Protein AF-D7MXE3-F1 (afdb_monomer_lite)

Organism: Arabidopsis lyrata subsp. lyrata (NCBI:txid81972)

Sequence (116 aa):
MSHFGRSGPPDISDTYSLLVLNITFRTTADDLYPLFAKYGKVVDVFIPRDRRTGDSRGFAFVRYKYKDEAHKAVERLDGKIHPLLLVLLYVFMLLVLGFDMKFLSLFQEELSMAEK

Structure (mmCIF, N/CA/C/O backbone):
data_AF-D7MXE3-F1
#
_entry.id   AF-D7MXE3-F1
#
loop_
_atom_site.group_PDB
_atom_site.id
_atom_site.type_symbol
_atom_site.label_atom_id
_atom_site.label_alt_id
_atom_site.label_comp_id
_atom_site.label_asym_id
_atom_site.label_entity_id
_atom_site.label_seq_id
_atom_site.pdbx_PDB_ins_code
_atom_site.Cartn_x
_atom_site.Cartn_y
_atom_site.Cartn_z
_atom_site.occupancy
_atom_site.B_iso_or_equiv
_atom_site.auth_seq_id
_atom_site.auth_comp_id
_atom_site.auth_asym_id
_atom_site.auth_atom_id
_atom_site.pdbx_PDB_model_num
ATOM 1 N N . MET A 1 1 ? -17.971 -12.162 -28.160 1.00 46.28 1 MET A N 1
ATOM 2 C CA . MET A 1 1 ? -16.652 -11.486 -28.123 1.00 46.28 1 MET A CA 1
ATOM 3 C C . MET A 1 1 ? -16.926 -10.041 -28.531 1.00 46.28 1 MET A C 1
ATOM 5 O O . MET A 1 1 ? -17.418 -9.873 -29.629 1.00 46.28 1 MET A O 1
ATOM 9 N N . SER A 1 2 ? -16.846 -8.977 -27.739 1.00 40.12 2 SER A N 1
ATOM 10 C CA . SER A 1 2 ? -16.126 -8.609 -26.518 1.00 40.12 2 SER A CA 1
ATOM 11 C C . SER A 1 2 ? -17.082 -7.848 -25.575 1.00 40.12 2 SER A C 1
ATOM 13 O O . SER A 1 2 ? -17.774 -6.925 -25.993 1.00 40.12 2 SER A O 1
ATOM 15 N N . HIS A 1 3 ? -17.147 -8.244 -24.300 1.00 42.38 3 HIS A N 1
ATOM 16 C CA . HIS A 1 3 ? -18.039 -7.650 -23.286 1.00 42.38 3 HIS A CA 1
ATOM 17 C C . HIS A 1 3 ? -17.291 -6.674 -22.356 1.00 42.38 3 HIS A C 1
ATOM 19 O O . HIS A 1 3 ? -17.619 -6.529 -21.186 1.00 42.38 3 HIS A O 1
ATOM 25 N N . PHE A 1 4 ? -16.249 -6.020 -22.870 1.00 54.62 4 PHE A N 1
ATOM 26 C CA . PHE A 1 4 ? -15.453 -5.035 -22.138 1.00 54.62 4 PHE A CA 1
ATOM 27 C C . PHE A 1 4 ? -15.572 -3.701 -22.872 1.00 54.62 4 PHE A C 1
ATOM 29 O O . PHE A 1 4 ? -14.830 -3.459 -23.820 1.00 54.62 4 PHE A O 1
ATOM 36 N N . GLY A 1 5 ? -16.545 -2.859 -22.511 1.00 48.62 5 GLY A N 1
ATOM 37 C CA . GLY A 1 5 ? -16.665 -1.577 -23.214 1.00 48.62 5 GLY A CA 1
ATOM 38 C C . GLY A 1 5 ? -17.708 -0.551 -22.780 1.00 48.62 5 GLY A C 1
ATOM 39 O O . GLY A 1 5 ? -17.797 0.464 -23.459 1.00 48.62 5 GLY A O 1
ATOM 40 N N . ARG A 1 6 ? -18.504 -0.744 -21.716 1.00 46.22 6 ARG A N 1
ATOM 41 C CA . ARG A 1 6 ? -19.507 0.271 -21.305 1.00 46.22 6 ARG A CA 1
ATOM 42 C C . ARG A 1 6 ? -19.766 0.398 -19.802 1.00 46.22 6 ARG A C 1
ATOM 44 O O . ARG A 1 6 ? -20.811 0.909 -19.415 1.00 46.22 6 ARG A O 1
ATOM 51 N N . SER A 1 7 ? -18.837 -0.002 -18.945 1.00 51.59 7 SER A N 1
ATOM 52 C CA . SER A 1 7 ? -18.871 0.530 -17.583 1.00 51.59 7 SER A CA 1
ATOM 53 C C . SER A 1 7 ? -18.168 1.878 -17.653 1.00 51.59 7 SER A C 1
ATOM 55 O O . SER A 1 7 ? -16.959 1.925 -17.878 1.00 51.59 7 SER A O 1
ATOM 57 N N . GLY A 1 8 ? -18.922 2.977 -17.542 1.00 52.25 8 GLY A N 1
ATOM 58 C CA . GLY A 1 8 ? -18.322 4.269 -17.198 1.00 52.25 8 GLY A CA 1
ATOM 59 C C . GLY A 1 8 ? -17.477 4.129 -15.923 1.00 52.25 8 GLY A C 1
ATOM 60 O O . GLY A 1 8 ? -17.534 3.076 -15.276 1.00 52.25 8 GLY A O 1
ATOM 61 N N . PRO A 1 9 ? -16.680 5.145 -15.542 1.00 56.22 9 PRO A N 1
ATOM 62 C CA . PRO A 1 9 ? -16.030 5.127 -14.237 1.00 56.22 9 PRO A CA 1
ATOM 63 C C . PRO A 1 9 ? -17.103 4.758 -13.202 1.00 56.22 9 PRO A C 1
ATOM 65 O O . PRO A 1 9 ? -18.155 5.405 -13.209 1.00 56.22 9 PRO A O 1
ATOM 68 N N . PRO A 1 10 ? -16.932 3.678 -12.415 1.00 56.69 10 PRO A N 1
ATOM 69 C CA . PRO A 1 10 ? -17.898 3.354 -11.375 1.00 56.69 10 PRO A CA 1
ATOM 70 C C . PRO A 1 10 ? -18.079 4.601 -10.515 1.00 56.69 10 PRO A C 1
ATOM 72 O O . PRO A 1 10 ? -17.111 5.334 -10.311 1.00 56.69 10 PRO A O 1
ATOM 75 N N . ASP A 1 11 ? -19.312 4.869 -10.091 1.00 61.50 11 ASP A N 1
ATOM 76 C CA . ASP A 1 11 ? -19.629 6.060 -9.311 1.00 61.50 11 ASP A CA 1
ATOM 77 C C . ASP A 1 11 ? -18.718 6.113 -8.076 1.00 61.50 11 ASP A C 1
ATOM 79 O O . ASP A 1 11 ? -18.801 5.280 -7.173 1.00 61.50 11 ASP A O 1
ATOM 83 N N . ILE A 1 12 ? -17.749 7.027 -8.127 1.00 62.38 12 ILE A N 1
ATOM 84 C CA . ILE A 1 12 ? -16.663 7.174 -7.153 1.00 62.38 12 ILE A CA 1
ATOM 85 C C . ILE A 1 12 ? -17.019 8.196 -6.074 1.00 62.38 12 ILE A C 1
ATOM 87 O O . ILE A 1 12 ? -16.226 8.375 -5.150 1.00 62.38 12 ILE A O 1
ATOM 91 N N . SER A 1 13 ? -18.188 8.841 -6.179 1.00 66.88 13 SER A N 1
ATOM 92 C CA . SER A 1 13 ? -18.644 9.886 -5.256 1.00 66.88 13 SER A CA 1
ATOM 93 C C . SER A 1 13 ? -18.695 9.413 -3.798 1.00 66.88 13 SER A C 1
ATOM 95 O O . SER A 1 13 ? -18.284 10.159 -2.913 1.00 66.88 13 SER A O 1
ATOM 97 N N . ASP A 1 14 ? -19.050 8.144 -3.571 1.00 73.31 14 ASP A N 1
ATOM 98 C CA . ASP A 1 14 ? -19.148 7.519 -2.244 1.00 73.31 14 ASP A CA 1
ATOM 99 C C . ASP A 1 14 ? -18.073 6.443 -1.999 1.00 73.31 14 ASP A C 1
ATOM 101 O O . ASP A 1 14 ? -18.307 5.442 -1.317 1.00 73.31 14 ASP A O 1
ATOM 105 N N . THR A 1 15 ? -16.881 6.601 -2.582 1.00 80.75 15 THR A N 1
ATOM 106 C CA . THR A 1 15 ? -15.765 5.666 -2.358 1.00 80.75 15 THR A CA 1
ATOM 107 C C . THR A 1 15 ? -14.512 6.376 -1.875 1.00 80.75 15 THR A C 1
ATOM 109 O O . THR A 1 15 ? -14.211 7.503 -2.262 1.00 80.75 15 THR A O 1
ATOM 112 N N . TYR A 1 16 ? -13.738 5.685 -1.045 1.00 82.94 16 TYR A N 1
ATOM 113 C CA . TYR A 1 16 ? -12.518 6.222 -0.453 1.00 82.94 16 TYR A CA 1
ATOM 114 C C . TYR A 1 16 ? -11.307 5.643 -1.169 1.00 82.94 16 TYR A C 1
ATOM 116 O O . TYR A 1 16 ? -11.061 4.440 -1.116 1.00 82.94 16 TYR A O 1
ATOM 124 N N . SER A 1 17 ? -10.567 6.499 -1.870 1.00 81.56 17 SER A N 1
ATOM 125 C CA . SER A 1 17 ? -9.402 6.097 -2.660 1.00 81.56 17 SER A CA 1
ATOM 126 C C . SER A 1 17 ? -8.115 6.286 -1.865 1.00 81.56 17 SER A C 1
ATOM 128 O O . SER A 1 17 ? -7.822 7.388 -1.410 1.00 81.56 17 SER A O 1
ATOM 130 N N . LEU A 1 18 ? -7.330 5.222 -1.745 1.00 83.38 18 LEU A N 1
ATOM 131 C CA . LEU A 1 18 ? -5.987 5.232 -1.188 1.00 83.38 18 LEU A CA 1
ATOM 132 C C . LEU A 1 18 ? -4.954 5.243 -2.306 1.00 83.38 18 LEU A C 1
ATOM 134 O O . LEU A 1 18 ? -5.052 4.469 -3.260 1.00 83.38 18 LEU A O 1
ATOM 138 N N . LEU A 1 19 ? -3.949 6.100 -2.156 1.00 82.56 19 LEU A N 1
ATOM 139 C CA . LEU A 1 19 ? -2.772 6.120 -3.012 1.00 82.56 19 LEU A CA 1
ATOM 140 C C . LEU A 1 19 ? -1.691 5.234 -2.391 1.00 82.56 19 LEU A C 1
ATOM 142 O O . LEU A 1 19 ? -1.191 5.514 -1.308 1.00 82.56 19 LEU A O 1
ATOM 146 N N . VAL A 1 20 ? -1.318 4.177 -3.101 1.00 83.69 20 VAL A N 1
ATOM 147 C CA . VAL A 1 20 ? -0.259 3.246 -2.713 1.00 83.69 20 VAL A CA 1
ATOM 148 C C . VAL A 1 20 ? 0.980 3.584 -3.529 1.00 83.69 20 VAL A C 1
ATOM 150 O O . VAL A 1 20 ? 0.997 3.387 -4.743 1.00 83.69 20 VAL A O 1
ATOM 153 N N . LEU A 1 21 ? 2.009 4.116 -2.876 1.00 83.19 21 LEU A N 1
ATOM 154 C CA . LEU A 1 21 ? 3.280 4.477 -3.505 1.00 83.19 21 LEU A CA 1
ATOM 155 C C . LEU A 1 21 ? 4.325 3.368 -3.328 1.00 83.19 21 LEU A C 1
ATOM 157 O O . LEU A 1 21 ? 4.169 2.476 -2.498 1.00 83.19 21 LEU A O 1
ATOM 161 N N . ASN A 1 22 ? 5.417 3.456 -4.093 1.00 79.62 22 ASN A N 1
ATOM 162 C CA . ASN A 1 22 ? 6.591 2.588 -3.964 1.00 79.62 22 ASN A CA 1
ATOM 163 C C . ASN A 1 22 ? 6.306 1.093 -4.214 1.00 79.62 22 ASN A C 1
ATOM 165 O O . ASN A 1 22 ? 6.901 0.215 -3.588 1.00 79.62 22 ASN A O 1
ATOM 169 N N . ILE A 1 23 ? 5.398 0.790 -5.145 1.00 81.69 23 ILE A N 1
ATOM 170 C CA . ILE A 1 23 ? 5.170 -0.588 -5.596 1.00 81.69 23 ILE A CA 1
ATOM 171 C C . ILE A 1 23 ? 6.146 -0.952 -6.713 1.00 81.69 23 ILE A C 1
ATOM 173 O O . ILE A 1 23 ? 6.547 -0.111 -7.519 1.00 81.69 23 ILE A O 1
ATOM 177 N N . THR A 1 24 ? 6.524 -2.226 -6.787 1.00 78.38 24 THR A N 1
ATOM 178 C CA . THR A 1 24 ? 7.417 -2.693 -7.851 1.00 78.38 24 THR A CA 1
ATOM 179 C C . THR A 1 24 ? 6.703 -2.695 -9.201 1.00 78.38 24 THR A C 1
ATOM 181 O O . THR A 1 24 ? 5.491 -2.887 -9.279 1.00 78.38 24 THR A O 1
ATOM 184 N N . PHE A 1 25 ? 7.461 -2.572 -10.292 1.00 79.75 25 PHE A N 1
ATOM 185 C CA . PHE A 1 25 ? 6.913 -2.614 -11.654 1.00 79.75 25 PHE A CA 1
ATOM 186 C C . PHE A 1 25 ? 6.145 -3.906 -11.975 1.00 79.75 25 PHE A C 1
ATOM 188 O O . PHE A 1 25 ? 5.247 -3.899 -12.817 1.00 79.75 25 PHE A O 1
ATOM 195 N N . ARG A 1 26 ? 6.482 -4.998 -11.275 1.00 78.00 26 ARG A N 1
ATOM 196 C CA . ARG A 1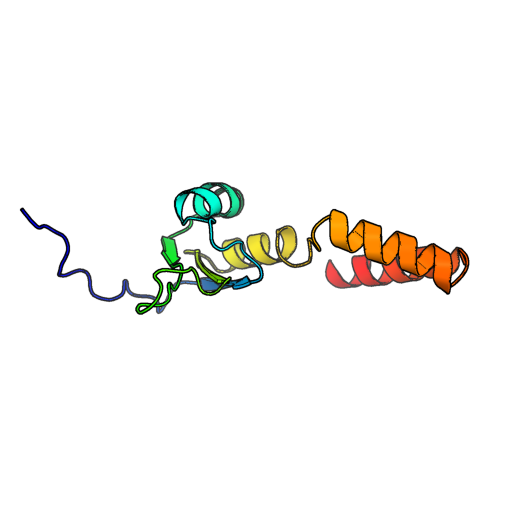 26 ? 5.868 -6.324 -11.413 1.00 78.00 26 ARG A CA 1
ATOM 197 C C . ARG A 1 26 ? 4.584 -6.493 -10.602 1.00 78.00 26 ARG A C 1
ATOM 199 O O . ARG A 1 26 ? 3.866 -7.452 -10.855 1.00 78.00 26 ARG A O 1
ATOM 206 N N . THR A 1 27 ? 4.303 -5.602 -9.651 1.00 79.44 27 THR A N 1
ATOM 207 C CA . THR A 1 27 ? 3.132 -5.706 -8.777 1.00 79.44 27 THR A CA 1
ATOM 208 C C . THR A 1 27 ? 1.847 -5.576 -9.593 1.00 79.44 27 THR A C 1
ATOM 210 O O . THR A 1 27 ? 1.671 -4.632 -10.368 1.00 79.44 27 THR A O 1
ATOM 213 N N . THR A 1 28 ? 0.942 -6.533 -9.412 1.00 82.19 28 THR A N 1
ATOM 214 C CA . THR A 1 28 ? -0.353 -6.580 -10.091 1.00 82.19 28 THR A CA 1
ATOM 215 C C . THR A 1 28 ? -1.506 -6.273 -9.139 1.00 82.19 28 THR A C 1
ATOM 217 O O . THR A 1 28 ? -1.342 -6.220 -7.919 1.00 82.19 28 THR A O 1
ATOM 220 N N . ALA A 1 29 ? -2.693 -6.033 -9.702 1.00 81.81 29 ALA A N 1
ATOM 221 C CA . ALA A 1 29 ? -3.894 -5.808 -8.905 1.00 81.81 29 ALA A CA 1
ATOM 222 C C . ALA A 1 29 ? -4.238 -7.046 -8.059 1.00 81.81 29 ALA A C 1
ATOM 224 O O . ALA A 1 29 ? -4.649 -6.890 -6.913 1.00 81.81 29 ALA A O 1
ATOM 225 N N . ASP A 1 30 ? -3.986 -8.248 -8.585 1.00 82.81 30 ASP A N 1
ATOM 226 C CA . ASP A 1 30 ? -4.169 -9.522 -7.886 1.00 82.81 30 ASP A CA 1
ATOM 227 C C . ASP A 1 30 ? -3.228 -9.700 -6.686 1.00 82.81 30 ASP A C 1
ATOM 229 O O . ASP A 1 30 ? -3.585 -10.394 -5.739 1.00 82.81 30 ASP A O 1
ATOM 233 N N . ASP A 1 31 ? -2.064 -9.041 -6.676 1.00 82.06 31 ASP A N 1
ATOM 234 C CA . ASP A 1 31 ? -1.154 -9.045 -5.521 1.00 82.06 31 ASP A CA 1
ATOM 235 C C . ASP A 1 31 ? -1.616 -8.061 -4.436 1.00 82.06 31 ASP A C 1
ATOM 237 O O . ASP A 1 31 ? -1.525 -8.337 -3.237 1.00 82.06 31 ASP A O 1
ATOM 241 N N . LEU A 1 32 ? -2.127 -6.896 -4.850 1.00 82.38 32 LEU A N 1
ATOM 242 C CA . LEU A 1 32 ? -2.600 -5.852 -3.937 1.00 82.38 32 LEU A CA 1
ATOM 243 C C . LEU A 1 32 ? -3.952 -6.221 -3.321 1.00 82.38 32 LEU A C 1
ATOM 245 O O . LEU A 1 32 ? -4.155 -6.035 -2.124 1.00 82.38 32 LEU A O 1
ATOM 249 N N . TYR A 1 33 ? -4.873 -6.789 -4.096 1.00 85.50 33 TYR A N 1
ATO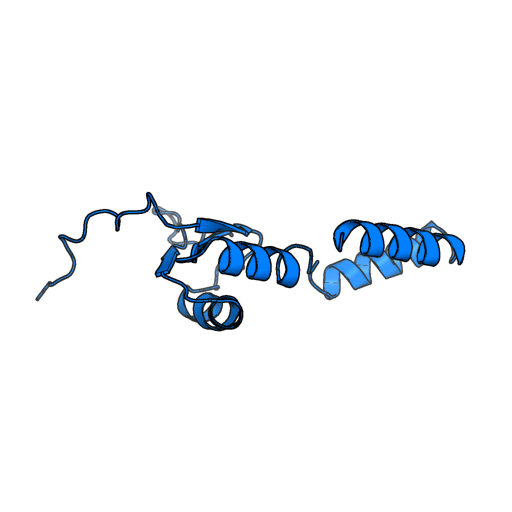M 250 C CA . TYR A 1 33 ? -6.213 -7.126 -3.625 1.00 85.50 33 TYR A CA 1
ATOM 251 C C . TYR A 1 33 ? -6.229 -7.937 -2.314 1.00 85.50 33 TYR A C 1
ATOM 253 O O . TYR A 1 33 ? -6.837 -7.462 -1.358 1.00 85.50 33 TYR A O 1
ATOM 261 N N . PRO A 1 34 ? -5.543 -9.090 -2.169 1.00 84.81 34 PRO A N 1
ATOM 262 C CA . PRO A 1 34 ? -5.550 -9.868 -0.927 1.00 84.81 34 PRO A CA 1
ATOM 263 C C . PRO A 1 34 ? -4.843 -9.165 0.241 1.00 84.81 34 PRO A C 1
ATOM 265 O O . PRO A 1 34 ? -5.115 -9.475 1.402 1.00 84.81 34 PRO A O 1
ATOM 268 N N . LEU A 1 35 ? -3.938 -8.226 -0.040 1.00 83.44 35 LEU A N 1
ATOM 269 C CA . LEU A 1 35 ? -3.279 -7.388 0.962 1.00 83.44 35 LEU A CA 1
ATOM 270 C C . LEU A 1 35 ? -4.268 -6.383 1.558 1.00 83.44 35 LEU A C 1
ATOM 272 O O . LEU A 1 35 ? -4.406 -6.300 2.776 1.00 83.44 35 LEU A O 1
ATOM 276 N N . PHE A 1 36 ? -4.998 -5.679 0.696 1.00 84.88 36 PHE A N 1
ATOM 277 C CA . PHE A 1 36 ? -5.951 -4.637 1.074 1.00 84.88 36 PHE A CA 1
ATOM 278 C C . PHE A 1 36 ? -7.312 -5.207 1.527 1.00 84.88 36 PHE A C 1
ATOM 280 O O . PHE A 1 36 ? -7.958 -4.642 2.412 1.00 84.88 36 PHE A O 1
ATOM 287 N N . ALA A 1 37 ? -7.715 -6.377 1.026 1.00 86.62 37 ALA A N 1
ATOM 288 C CA . ALA A 1 37 ? -8.959 -7.058 1.397 1.00 86.62 37 ALA A CA 1
ATOM 289 C C . ALA A 1 37 ? -9.012 -7.490 2.874 1.00 86.62 37 ALA A C 1
ATOM 291 O O . ALA A 1 37 ? -10.093 -7.700 3.416 1.00 86.62 37 ALA A O 1
ATOM 292 N N . LYS A 1 38 ? -7.861 -7.593 3.555 1.00 85.69 38 LYS A N 1
ATOM 293 C CA . LYS A 1 38 ? -7.793 -7.884 5.000 1.00 85.69 38 LYS A CA 1
ATOM 294 C C . LYS A 1 38 ? -8.331 -6.750 5.869 1.00 85.69 38 LYS A C 1
ATOM 296 O O . LYS A 1 38 ? -8.707 -6.991 7.012 1.00 85.69 38 LYS A O 1
ATOM 301 N N . TYR A 1 39 ? -8.326 -5.528 5.346 1.00 84.81 39 TYR A N 1
ATOM 302 C CA . TYR A 1 39 ? -8.676 -4.320 6.092 1.00 84.81 39 TYR A CA 1
ATOM 303 C C . TYR A 1 39 ? -10.081 -3.807 5.760 1.00 84.81 39 TYR A C 1
ATOM 305 O O . TYR A 1 39 ? -10.640 -3.024 6.525 1.00 84.81 39 TYR A O 1
ATOM 313 N N . GLY A 1 40 ? -10.677 -4.285 4.664 1.00 86.62 40 GLY A N 1
ATOM 314 C CA . GLY A 1 40 ? -12.044 -3.952 4.283 1.00 86.62 40 GLY A CA 1
ATOM 315 C C . GLY A 1 40 ? -12.400 -4.387 2.868 1.00 86.62 40 GLY A C 1
ATOM 316 O O . GLY A 1 40 ? -11.611 -5.037 2.177 1.00 86.62 40 GLY A O 1
ATOM 317 N N . LYS A 1 41 ? -13.599 -4.010 2.418 1.00 87.00 41 LYS A N 1
ATOM 318 C CA . LYS A 1 41 ? -14.081 -4.356 1.081 1.00 87.00 41 LYS A CA 1
ATOM 319 C C . LYS A 1 41 ? -13.482 -3.436 0.016 1.00 87.00 41 LYS A C 1
ATOM 321 O O . LYS A 1 41 ? -13.945 -2.314 -0.196 1.00 87.00 41 LYS A O 1
ATOM 326 N N . VAL A 1 42 ? -12.491 -3.959 -0.704 1.00 88.75 42 VAL A N 1
ATOM 327 C CA . VAL A 1 42 ? -11.908 -3.300 -1.878 1.00 88.75 42 VAL A CA 1
ATOM 328 C C . VAL A 1 42 ? -12.927 -3.300 -3.020 1.00 88.75 42 VAL A C 1
ATOM 330 O O . VAL A 1 42 ? -13.409 -4.348 -3.446 1.00 88.75 42 VAL A O 1
ATOM 333 N N . VAL A 1 43 ? -13.277 -2.106 -3.487 1.00 88.12 43 VAL A N 1
ATOM 334 C CA . VAL A 1 43 ? -14.225 -1.859 -4.581 1.00 88.12 43 VAL A CA 1
ATOM 335 C C . VAL A 1 43 ? -13.515 -1.893 -5.926 1.00 88.12 43 VAL A C 1
ATOM 337 O O . VAL A 1 43 ? -14.061 -2.420 -6.890 1.00 88.12 43 VAL A O 1
ATOM 340 N N . ASP A 1 44 ? -12.309 -1.328 -5.995 1.00 85.62 44 ASP A N 1
ATOM 341 C CA . ASP A 1 44 ? -11.490 -1.356 -7.203 1.00 85.62 44 ASP A CA 1
ATOM 342 C C . ASP A 1 44 ? -10.002 -1.197 -6.881 1.00 85.62 44 ASP A C 1
ATOM 344 O O . ASP A 1 44 ? -9.635 -0.556 -5.894 1.00 85.62 44 ASP A O 1
ATOM 348 N N . VAL A 1 45 ? -9.155 -1.742 -7.752 1.00 86.69 45 VAL A N 1
ATOM 349 C CA . VAL A 1 45 ? -7.703 -1.550 -7.723 1.00 86.69 45 VAL A CA 1
ATOM 350 C C . VAL A 1 45 ? -7.250 -1.107 -9.105 1.00 86.69 45 VAL A C 1
ATOM 352 O O . VAL A 1 45 ? -7.316 -1.862 -10.072 1.00 86.69 45 VAL A O 1
ATOM 355 N N . PHE A 1 46 ? -6.735 0.114 -9.191 1.00 85.25 46 PHE A N 1
ATOM 356 C CA . PHE A 1 46 ? -6.259 0.694 -10.435 1.00 85.25 46 PHE A CA 1
ATOM 357 C C . PHE A 1 46 ? -4.752 0.928 -10.377 1.00 85.25 46 PHE A C 1
ATOM 359 O O . PHE A 1 46 ? -4.266 1.6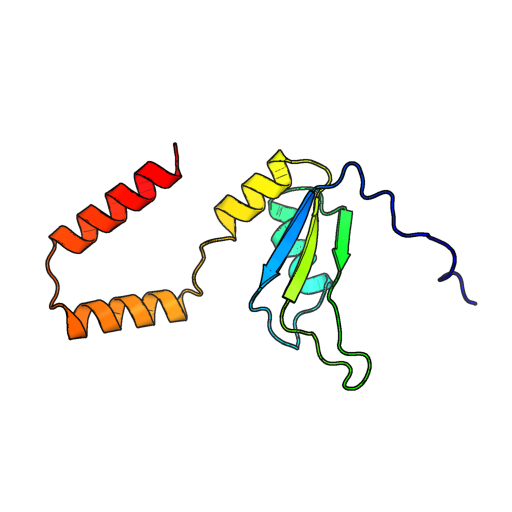94 -9.550 1.00 85.25 46 PHE A O 1
ATOM 366 N N . ILE A 1 47 ? -4.004 0.299 -11.284 1.00 86.25 47 ILE A N 1
ATOM 367 C CA . ILE A 1 47 ? -2.555 0.496 -11.416 1.00 86.25 47 ILE A CA 1
ATOM 368 C C .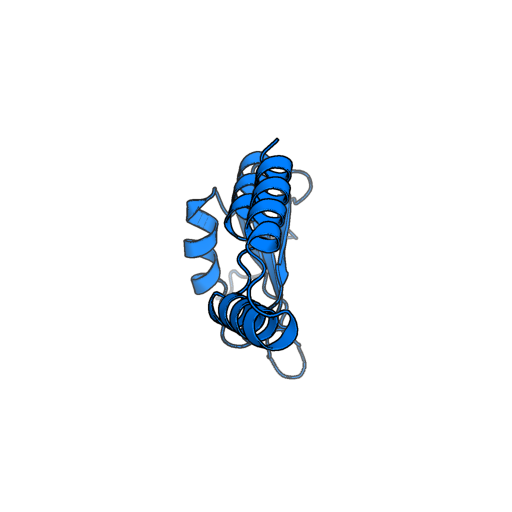 ILE A 1 47 ? -2.292 1.232 -12.729 1.00 86.25 47 ILE A C 1
ATOM 370 O O . ILE A 1 47 ? -2.374 0.617 -13.797 1.00 86.25 47 ILE A O 1
ATOM 374 N N . PRO A 1 48 ? -1.977 2.537 -12.688 1.00 82.25 48 PRO A N 1
ATOM 375 C CA . PRO A 1 48 ? -1.568 3.262 -13.875 1.00 82.25 48 PRO A CA 1
ATOM 376 C C . PRO A 1 48 ? -0.294 2.653 -14.458 1.00 82.25 48 PRO A C 1
ATOM 378 O O . PRO A 1 48 ? 0.751 2.592 -13.805 1.00 82.25 48 PRO A O 1
ATOM 381 N N . ARG A 1 49 ? -0.384 2.237 -15.719 1.00 81.94 49 ARG A N 1
ATOM 382 C CA . ARG A 1 49 ? 0.756 1.789 -16.517 1.00 81.94 49 ARG A CA 1
ATOM 383 C C . ARG A 1 49 ? 1.057 2.817 -17.593 1.00 81.94 49 ARG A C 1
ATOM 385 O O . ARG A 1 49 ? 0.139 3.432 -18.142 1.00 81.94 49 ARG A O 1
ATOM 392 N N . ASP A 1 50 ? 2.336 3.029 -17.863 1.00 80.38 50 ASP A N 1
ATOM 393 C CA . ASP A 1 50 ? 2.774 3.850 -18.979 1.00 80.38 50 ASP A CA 1
ATOM 394 C C . ASP A 1 50 ? 2.289 3.204 -20.284 1.00 80.38 50 ASP A C 1
ATOM 396 O O . ASP A 1 50 ? 2.528 2.027 -20.545 1.00 80.38 50 ASP A O 1
ATOM 400 N N . ARG A 1 51 ? 1.575 3.971 -21.111 1.00 72.62 51 ARG A N 1
ATOM 401 C CA . ARG A 1 51 ? 1.036 3.487 -22.388 1.00 72.62 51 ARG A CA 1
ATOM 402 C C . ARG A 1 51 ? 2.125 3.240 -23.430 1.00 72.62 51 ARG A C 1
ATOM 404 O O . ARG A 1 51 ? 1.862 2.544 -24.405 1.00 72.62 51 ARG A O 1
ATOM 411 N N . ARG A 1 52 ? 3.311 3.832 -23.255 1.00 75.38 52 ARG A N 1
ATOM 412 C CA . ARG A 1 52 ? 4.426 3.726 -24.200 1.00 75.38 52 ARG A CA 1
ATOM 413 C C . ARG A 1 52 ? 5.327 2.531 -23.913 1.00 75.38 52 ARG A C 1
ATOM 415 O O . ARG A 1 52 ? 5.755 1.882 -24.859 1.00 75.38 52 ARG A O 1
ATOM 422 N N . THR A 1 53 ? 5.625 2.260 -22.642 1.00 77.00 53 THR A N 1
ATOM 423 C CA . THR A 1 53 ? 6.517 1.154 -22.245 1.00 77.00 53 THR A CA 1
ATOM 424 C C . THR A 1 53 ? 5.767 -0.047 -21.673 1.00 77.00 53 THR A C 1
ATOM 426 O O . THR A 1 53 ? 6.294 -1.152 -21.671 1.00 77.00 53 THR A O 1
ATOM 429 N N . GLY A 1 54 ? 4.520 0.138 -21.228 1.00 71.00 54 GLY A N 1
ATOM 430 C CA . GLY A 1 54 ? 3.740 -0.884 -20.529 1.00 71.00 54 GLY A CA 1
ATOM 431 C C . GLY A 1 54 ? 4.097 -1.025 -19.046 1.00 71.00 54 GLY A C 1
ATOM 432 O O . GLY A 1 54 ? 3.450 -1.807 -18.344 1.00 71.00 54 GLY A O 1
ATOM 433 N N . ASP A 1 55 ? 5.081 -0.265 -18.559 1.00 74.81 55 ASP A N 1
ATOM 434 C CA . ASP A 1 55 ? 5.575 -0.372 -17.188 1.00 74.81 55 ASP A CA 1
ATOM 435 C C . ASP A 1 55 ? 4.626 0.293 -16.192 1.00 74.81 55 ASP A C 1
ATOM 437 O O . ASP A 1 55 ? 4.044 1.350 -16.448 1.00 74.81 55 ASP A O 1
ATOM 441 N N . SER A 1 56 ? 4.479 -0.306 -15.013 1.00 77.38 56 SER A N 1
ATOM 442 C CA . SER A 1 56 ? 3.720 0.306 -13.918 1.00 77.38 56 SER A CA 1
ATOM 443 C C . SER A 1 56 ? 4.405 1.592 -13.460 1.00 77.38 56 SER A C 1
ATOM 445 O O . SER A 1 56 ? 5.617 1.634 -13.312 1.00 77.38 56 SER A O 1
ATOM 447 N N . ARG A 1 57 ? 3.662 2.656 -13.151 1.00 77.19 57 ARG A N 1
ATOM 448 C CA . ARG A 1 57 ? 4.284 3.931 -12.738 1.00 77.19 57 ARG A CA 1
ATOM 449 C C . ARG A 1 57 ? 4.838 3.930 -11.301 1.00 77.19 57 ARG A C 1
ATOM 451 O O . ARG A 1 57 ? 5.150 4.989 -10.770 1.00 77.19 57 ARG A O 1
ATOM 458 N N . GLY A 1 58 ? 4.942 2.760 -10.670 1.00 81.62 58 GLY A N 1
ATOM 459 C CA . GLY A 1 58 ? 5.406 2.605 -9.290 1.00 81.62 58 GLY A CA 1
ATOM 460 C C . GLY A 1 58 ? 4.379 3.014 -8.231 1.00 81.62 58 GLY A C 1
ATOM 461 O O . GLY A 1 58 ? 4.731 3.164 -7.062 1.00 81.62 58 GLY A O 1
ATOM 462 N N . PHE A 1 59 ? 3.112 3.189 -8.619 1.00 83.25 59 PHE A N 1
ATOM 463 C CA . PHE A 1 59 ? 2.009 3.468 -7.703 1.00 83.25 59 PHE A CA 1
ATOM 464 C C . PHE A 1 59 ? 0.699 2.818 -8.159 1.00 83.25 59 PHE A C 1
ATOM 466 O O . PHE A 1 59 ? 0.516 2.518 -9.341 1.00 83.25 59 PHE A O 1
ATOM 473 N N . ALA A 1 60 ? -0.212 2.619 -7.212 1.00 86.06 60 ALA A N 1
ATOM 474 C CA . ALA A 1 60 ? -1.553 2.093 -7.427 1.00 86.06 60 ALA A CA 1
ATOM 475 C C . ALA A 1 60 ? -2.586 2.894 -6.633 1.00 86.06 60 ALA A C 1
ATOM 477 O O . ALA A 1 60 ? -2.271 3.521 -5.627 1.00 86.06 60 ALA A O 1
ATOM 478 N N . PHE A 1 61 ? -3.833 2.835 -7.077 1.00 86.25 61 PHE A N 1
ATOM 479 C CA . PHE A 1 61 ? -4.986 3.351 -6.362 1.00 86.25 61 PHE A CA 1
ATOM 480 C C . PHE A 1 61 ? -5.850 2.186 -5.905 1.00 86.25 61 PHE A C 1
ATOM 482 O O . PHE A 1 61 ? -6.273 1.372 -6.724 1.00 86.25 61 PHE A O 1
ATOM 489 N N . VAL A 1 62 ? -6.132 2.121 -4.610 1.00 88.25 62 VAL A N 1
ATOM 490 C CA . VAL A 1 62 ? -7.028 1.121 -4.024 1.00 88.25 62 VAL A CA 1
ATOM 491 C C . VAL A 1 62 ? -8.250 1.840 -3.486 1.00 88.25 62 VAL A C 1
ATOM 493 O O . VAL A 1 62 ? -8.119 2.755 -2.681 1.00 88.25 62 VAL A O 1
ATOM 496 N N . ARG A 1 63 ? -9.442 1.449 -3.929 1.00 87.06 63 ARG A N 1
ATOM 497 C CA . ARG A 1 63 ? -10.697 2.077 -3.510 1.00 87.06 63 ARG A CA 1
ATOM 498 C C . ARG A 1 63 ? -11.446 1.193 -2.534 1.00 87.06 63 ARG A C 1
ATOM 500 O O . ARG A 1 63 ? -11.649 0.014 -2.806 1.00 87.06 63 ARG A O 1
ATOM 507 N N . TYR A 1 64 ? -11.909 1.786 -1.446 1.00 88.25 64 TYR A N 1
ATOM 508 C CA . TYR A 1 64 ? -12.761 1.160 -0.444 1.00 88.25 64 TYR A CA 1
ATOM 509 C C . TYR A 1 64 ? -14.177 1.707 -0.493 1.00 88.25 64 TYR A C 1
ATOM 511 O O . TYR A 1 64 ? -14.418 2.833 -0.936 1.00 88.25 64 TYR A O 1
ATOM 519 N N . LYS A 1 65 ? -15.112 0.893 0.000 1.00 85.69 65 LYS A N 1
ATOM 520 C CA . LYS A 1 65 ? -16.515 1.285 0.113 1.00 85.69 65 LYS A CA 1
ATOM 521 C C . LYS A 1 65 ? -16.751 2.216 1.301 1.00 85.69 65 LYS A C 1
ATOM 523 O O . LYS A 1 65 ? -17.578 3.111 1.207 1.00 85.69 65 LYS A O 1
ATOM 528 N N . TYR A 1 66 ? -16.037 2.007 2.406 1.00 84.06 66 TYR A N 1
ATOM 529 C CA . TYR A 1 66 ? -16.240 2.767 3.638 1.00 84.06 66 TYR A CA 1
ATOM 530 C C . TYR A 1 66 ? -14.980 3.524 4.058 1.00 84.06 66 TYR A C 1
ATOM 532 O O . TYR A 1 66 ? -13.859 3.046 3.877 1.00 84.06 66 TYR A O 1
ATOM 540 N N . LYS A 1 67 ? -15.174 4.699 4.671 1.00 81.06 67 LYS A N 1
ATOM 541 C CA . LYS A 1 67 ? -14.079 5.542 5.173 1.00 81.06 67 LYS A CA 1
ATOM 542 C C . LYS A 1 67 ? -13.243 4.813 6.212 1.00 81.06 67 LYS A C 1
ATOM 544 O O . LYS A 1 67 ? -12.022 4.868 6.160 1.00 81.06 67 LYS A O 1
ATOM 549 N N . ASP A 1 68 ? -13.909 4.109 7.122 1.00 83.75 68 ASP A N 1
ATOM 550 C CA . ASP A 1 68 ? -13.260 3.424 8.240 1.00 83.75 68 ASP A CA 1
ATOM 551 C C . ASP A 1 68 ? -12.360 2.280 7.761 1.00 83.75 68 ASP A C 1
ATOM 553 O O . ASP A 1 68 ? -11.311 2.022 8.342 1.00 83.75 68 ASP A O 1
ATOM 557 N N . GLU A 1 69 ? -12.743 1.602 6.675 1.00 85.19 69 GLU A N 1
ATOM 558 C CA . GLU A 1 69 ? -11.926 0.564 6.036 1.00 85.19 69 GLU A CA 1
ATOM 559 C C . GLU A 1 69 ? -10.668 1.158 5.402 1.00 85.19 69 GLU A C 1
ATOM 561 O O . GLU A 1 69 ? -9.569 0.633 5.585 1.00 85.19 69 GLU A O 1
ATOM 566 N N . ALA A 1 70 ? -10.825 2.284 4.698 1.00 80.19 70 ALA A N 1
ATOM 567 C CA . ALA A 1 70 ? -9.709 3.016 4.121 1.00 80.19 70 ALA A CA 1
ATOM 568 C C . ALA A 1 70 ? -8.756 3.525 5.214 1.00 80.19 70 ALA A C 1
ATOM 570 O O . ALA A 1 70 ? -7.546 3.364 5.089 1.00 80.19 70 ALA A O 1
ATOM 571 N N . HIS A 1 71 ? -9.295 4.067 6.309 1.00 80.88 71 HIS A N 1
ATOM 572 C CA . HIS A 1 71 ? -8.509 4.555 7.442 1.00 80.88 71 HIS A CA 1
ATOM 573 C C . HIS A 1 71 ? -7.719 3.427 8.112 1.00 80.88 71 HIS A C 1
ATOM 575 O O . HIS A 1 71 ? -6.511 3.544 8.272 1.00 80.88 71 HIS A O 1
ATOM 581 N N . LYS A 1 72 ? -8.357 2.281 8.388 1.00 81.69 72 LYS A N 1
ATOM 582 C CA . LYS A 1 72 ? -7.678 1.091 8.932 1.00 81.69 72 LYS A CA 1
ATOM 583 C C . LYS A 1 72 ? -6.568 0.579 8.021 1.00 81.69 72 LYS A C 1
ATOM 585 O O . LYS A 1 72 ? -5.538 0.116 8.505 1.00 81.69 72 LYS A O 1
ATOM 590 N N . ALA A 1 73 ? -6.786 0.603 6.708 1.00 81.50 73 ALA A N 1
ATOM 591 C CA . ALA A 1 73 ? -5.765 0.201 5.752 1.00 81.50 73 ALA A CA 1
ATOM 592 C C . ALA A 1 73 ? -4.575 1.171 5.780 1.00 81.50 73 ALA A C 1
ATOM 594 O O . ALA A 1 73 ? -3.442 0.703 5.809 1.00 81.50 73 ALA A O 1
ATOM 595 N N . VAL A 1 74 ? -4.816 2.486 5.848 1.00 80.56 74 VAL A N 1
ATOM 596 C CA . VAL A 1 74 ? -3.763 3.501 6.026 1.00 80.56 74 VAL A CA 1
ATOM 597 C C . VAL A 1 74 ? -3.030 3.278 7.346 1.00 80.56 74 VAL A C 1
ATOM 599 O O . VAL A 1 74 ? -1.848 2.990 7.310 1.00 80.56 74 VAL A O 1
ATOM 602 N N . GLU A 1 75 ? -3.703 3.243 8.493 1.00 77.12 75 GLU A N 1
ATOM 603 C CA . GLU A 1 75 ? -3.057 3.020 9.802 1.00 77.12 75 GLU A CA 1
ATOM 604 C C . GLU A 1 75 ? -2.171 1.759 9.860 1.00 77.12 75 GLU A C 1
ATOM 606 O O . GLU A 1 75 ? -1.197 1.697 10.606 1.00 77.12 75 GLU A O 1
ATOM 611 N N . ARG A 1 76 ? -2.520 0.704 9.108 1.00 76.75 76 ARG A N 1
ATOM 612 C CA . ARG A 1 76 ? -1.824 -0.595 9.159 1.00 76.75 76 ARG A CA 1
ATOM 613 C C . ARG A 1 76 ? -0.801 -0.818 8.044 1.00 76.75 76 ARG A C 1
ATOM 615 O O . ARG A 1 76 ? 0.021 -1.741 8.181 1.00 76.75 76 ARG A O 1
ATOM 622 N N . LEU A 1 77 ? -0.892 -0.070 6.944 1.00 72.12 77 LEU A N 1
ATOM 623 C CA . LEU A 1 77 ? -0.055 -0.214 5.746 1.00 72.12 77 LEU A CA 1
ATOM 624 C C . LEU A 1 77 ? 0.770 1.041 5.449 1.00 72.12 77 LEU A C 1
ATOM 626 O O . LEU A 1 77 ? 1.909 0.906 5.003 1.00 72.12 77 LEU A O 1
ATOM 630 N N . ASP A 1 78 ? 0.230 2.227 5.715 1.00 66.94 78 ASP A N 1
ATOM 631 C CA . ASP A 1 78 ? 0.971 3.486 5.711 1.00 66.94 78 ASP A CA 1
ATOM 632 C C . ASP A 1 78 ? 1.902 3.513 6.931 1.00 66.94 78 ASP A C 1
ATOM 634 O O . ASP A 1 78 ? 1.542 3.089 8.027 1.00 66.94 78 ASP A O 1
ATOM 638 N N . GLY A 1 79 ? 3.160 3.892 6.729 1.00 56.69 79 GLY A N 1
ATOM 639 C CA . GLY A 1 79 ? 4.167 3.855 7.797 1.00 56.69 79 GLY A CA 1
ATOM 640 C C . GLY A 1 79 ? 4.826 2.493 8.058 1.00 56.69 79 GLY A C 1
ATOM 641 O O . GLY A 1 79 ? 5.807 2.437 8.803 1.00 56.69 79 GLY A O 1
ATOM 642 N N . LYS A 1 80 ? 4.435 1.404 7.374 1.00 52.34 80 LYS A N 1
ATOM 643 C CA . LYS A 1 80 ? 5.332 0.240 7.232 1.00 52.34 80 LYS A CA 1
ATOM 644 C C . LYS A 1 80 ? 6.424 0.575 6.226 1.00 52.34 80 LYS A C 1
ATOM 646 O O . LYS A 1 80 ? 6.448 0.081 5.100 1.00 52.34 80 LYS A O 1
ATOM 651 N N . ILE A 1 81 ? 7.354 1.419 6.672 1.00 43.72 81 ILE A N 1
ATOM 652 C CA . ILE A 1 81 ? 8.690 1.522 6.101 1.00 43.72 81 ILE A CA 1
ATOM 653 C C . ILE A 1 81 ? 9.159 0.084 5.916 1.00 43.72 81 ILE A C 1
ATOM 655 O O . ILE A 1 81 ? 9.171 -0.694 6.875 1.00 43.72 81 ILE A O 1
ATOM 659 N N . HIS A 1 82 ? 9.451 -0.283 4.667 1.00 46.12 82 HIS A N 1
ATOM 660 C CA . HIS A 1 82 ? 9.902 -1.620 4.301 1.00 46.12 82 HIS A CA 1
ATOM 661 C C . HIS A 1 82 ? 10.901 -2.086 5.373 1.00 46.12 82 HIS A C 1
ATOM 663 O O . HIS A 1 82 ? 11.820 -1.321 5.668 1.00 46.12 82 HIS A O 1
ATOM 669 N N . PRO A 1 83 ? 10.752 -3.268 5.996 1.00 49.75 83 PRO A N 1
ATOM 670 C CA . PRO A 1 83 ? 11.563 -3.646 7.157 1.00 49.75 83 PRO A CA 1
ATOM 671 C C . PRO A 1 83 ? 13.067 -3.523 6.875 1.00 49.75 83 PRO A C 1
ATOM 673 O O . PRO A 1 83 ? 13.837 -3.169 7.753 1.00 49.75 83 PRO A O 1
ATOM 676 N N . LEU A 1 84 ? 13.471 -3.691 5.615 1.00 47.84 84 LEU A N 1
ATOM 677 C CA . LEU A 1 84 ? 14.829 -3.440 5.131 1.00 47.84 84 LEU A CA 1
ATOM 678 C C . LEU A 1 84 ? 15.280 -1.973 5.244 1.00 47.84 84 LEU A C 1
ATOM 680 O O . LEU A 1 84 ? 16.418 -1.728 5.619 1.00 47.84 84 LEU A O 1
ATOM 684 N N . LEU A 1 85 ? 14.413 -1.005 4.941 1.00 53.59 85 LEU A N 1
ATOM 685 C CA . LEU A 1 85 ? 14.706 0.427 5.030 1.00 53.59 85 LEU A CA 1
ATOM 686 C C . LEU A 1 85 ? 14.675 0.914 6.488 1.00 53.59 85 LEU A C 1
ATOM 688 O O . LEU A 1 85 ? 15.485 1.754 6.858 1.00 53.59 85 LEU A O 1
ATOM 692 N N . LEU A 1 86 ? 13.807 0.341 7.331 1.00 57.97 86 LEU A N 1
ATOM 693 C CA . LEU A 1 86 ? 13.779 0.630 8.769 1.00 57.97 86 LEU A CA 1
ATOM 694 C C . LEU A 1 86 ? 15.001 0.031 9.472 1.00 57.97 86 LEU A C 1
ATOM 696 O O . LEU A 1 86 ? 15.617 0.707 10.285 1.00 57.97 86 LEU A O 1
ATOM 700 N N . VAL A 1 87 ? 15.418 -1.185 9.101 1.00 59.12 87 VAL A N 1
ATOM 701 C CA . VAL A 1 87 ? 16.677 -1.784 9.572 1.00 59.12 87 VAL A CA 1
ATOM 702 C C . VAL A 1 87 ? 17.875 -0.967 9.095 1.00 59.12 87 VAL A C 1
ATOM 704 O O . VAL A 1 87 ? 18.757 -0.688 9.896 1.00 59.12 87 VAL A O 1
ATOM 707 N N . LEU A 1 88 ? 17.904 -0.528 7.832 1.00 69.25 88 LEU A N 1
ATOM 708 C CA . LEU A 1 88 ? 18.974 0.334 7.320 1.00 69.25 88 LEU A CA 1
ATOM 709 C C . LEU A 1 88 ? 19.029 1.678 8.046 1.00 69.25 88 LEU A C 1
ATOM 711 O O . LEU A 1 88 ? 20.112 2.086 8.448 1.00 69.25 88 LEU A O 1
ATOM 715 N N . LEU A 1 89 ? 17.890 2.340 8.265 1.00 68.56 89 LEU A N 1
ATOM 716 C CA . LEU A 1 89 ? 17.835 3.594 9.018 1.00 68.56 89 LEU A CA 1
ATOM 717 C C . LEU A 1 89 ? 18.199 3.388 10.491 1.00 68.56 89 LEU A C 1
ATOM 719 O O . LEU A 1 89 ? 18.920 4.210 11.039 1.00 68.56 89 LEU A O 1
ATOM 723 N N . TYR A 1 90 ? 17.779 2.287 11.116 1.00 68.81 90 TYR A N 1
ATOM 724 C CA . TYR A 1 90 ? 18.131 1.955 12.497 1.00 68.81 90 TYR A CA 1
ATOM 725 C C . TYR A 1 90 ? 19.631 1.665 12.638 1.00 68.81 90 TYR A C 1
ATOM 727 O O . TYR A 1 90 ? 20.291 2.261 13.478 1.00 68.81 90 TYR A O 1
ATOM 735 N N . VAL A 1 91 ? 20.209 0.831 11.768 1.00 70.00 91 VAL A N 1
ATOM 736 C CA . VAL A 1 91 ? 21.656 0.546 11.739 1.00 70.00 91 VAL A CA 1
ATOM 737 C C . VAL A 1 91 ? 22.458 1.814 11.440 1.00 70.00 91 VAL A C 1
ATOM 739 O O . VAL A 1 91 ? 23.481 2.055 12.077 1.00 70.00 91 VAL A O 1
ATOM 742 N N . PHE A 1 92 ? 21.980 2.655 10.521 1.00 73.62 92 PHE A N 1
ATOM 743 C CA . PHE A 1 92 ? 22.600 3.939 10.205 1.00 73.62 92 PHE A CA 1
ATOM 744 C C . PHE A 1 92 ? 22.527 4.915 11.387 1.00 73.62 92 PHE A C 1
ATOM 746 O O . PHE A 1 92 ? 23.532 5.526 11.734 1.00 73.62 92 PHE A O 1
ATOM 753 N N . MET A 1 93 ? 21.384 5.010 12.071 1.00 69.31 93 MET A N 1
ATOM 754 C CA . MET A 1 93 ? 21.237 5.795 13.299 1.00 69.31 93 MET A CA 1
ATOM 755 C C . MET A 1 93 ? 22.140 5.295 14.423 1.00 69.31 93 MET A C 1
ATOM 757 O O . MET A 1 93 ? 22.733 6.108 15.126 1.00 69.31 93 MET A O 1
ATOM 761 N N . LEU A 1 94 ? 22.295 3.979 14.576 1.00 69.75 94 LEU A N 1
ATOM 762 C CA . LEU A 1 94 ? 23.199 3.405 15.569 1.00 69.75 94 LEU A CA 1
ATOM 763 C C . LEU A 1 94 ? 24.666 3.719 15.280 1.00 69.75 94 LEU A C 1
ATOM 765 O O . LEU A 1 94 ? 25.412 4.015 16.212 1.00 69.75 94 LEU A O 1
ATOM 769 N N . LEU A 1 95 ? 25.062 3.694 14.006 1.00 72.94 95 LEU A N 1
ATOM 770 C CA . LEU A 1 95 ? 26.418 4.027 13.567 1.00 72.94 95 LEU A CA 1
ATOM 771 C C . LEU A 1 95 ? 26.727 5.526 13.652 1.00 72.94 95 LEU A C 1
ATOM 773 O O . LEU A 1 95 ? 27.856 5.884 13.972 1.00 72.94 95 LEU A O 1
ATOM 777 N N . VAL A 1 96 ? 25.753 6.394 13.359 1.00 67.06 96 VAL A N 1
ATOM 778 C CA . VAL A 1 96 ? 25.965 7.849 13.269 1.00 67.06 96 VAL A CA 1
ATOM 779 C C . VAL A 1 96 ? 25.726 8.563 14.601 1.00 67.06 96 VAL A C 1
ATOM 781 O O . VAL A 1 96 ? 26.456 9.501 14.906 1.00 67.06 96 VAL A O 1
ATOM 784 N N . LEU A 1 97 ? 24.741 8.138 15.402 1.00 62.81 97 LEU A N 1
ATOM 785 C CA . LEU A 1 97 ? 24.406 8.799 16.673 1.00 62.81 97 LEU A CA 1
ATOM 786 C C . LEU A 1 97 ? 24.891 8.070 17.929 1.00 62.81 97 LEU A C 1
ATOM 788 O O . LEU A 1 97 ? 24.796 8.650 19.004 1.00 62.81 97 LEU A O 1
ATOM 792 N N . GLY A 1 98 ? 25.422 6.847 17.827 1.00 64.62 98 GLY A N 1
ATOM 793 C CA . GLY A 1 98 ? 25.975 6.130 18.980 1.00 64.62 98 GLY A CA 1
ATOM 794 C C . GLY A 1 98 ? 24.947 5.900 20.093 1.00 64.62 98 GLY A C 1
ATOM 795 O O . GLY A 1 98 ? 25.001 6.559 21.118 1.00 64.62 98 GLY A O 1
ATOM 796 N N . PHE A 1 99 ? 24.017 4.965 19.871 1.00 61.06 99 PHE A N 1
ATOM 797 C CA . PHE A 1 99 ? 23.110 4.329 20.851 1.00 61.06 99 PHE A CA 1
ATOM 798 C C . PHE A 1 99 ? 22.787 5.132 22.140 1.00 61.06 99 PHE A C 1
ATOM 800 O O . PHE A 1 99 ? 22.970 4.633 23.250 1.00 61.06 99 PHE A O 1
ATOM 807 N N . ASP A 1 100 ? 22.264 6.357 22.029 1.00 63.09 100 ASP A N 1
ATOM 808 C CA . ASP A 1 100 ? 21.696 7.046 23.193 1.00 63.09 100 ASP A CA 1
ATOM 809 C C . ASP A 1 100 ? 20.270 6.521 23.449 1.00 63.09 100 ASP A C 1
ATOM 811 O O . ASP A 1 100 ? 19.366 6.671 22.621 1.00 63.09 100 ASP A O 1
ATOM 815 N N . MET A 1 101 ? 20.069 5.865 24.600 1.00 57.59 101 MET A N 1
ATOM 816 C CA . MET A 1 101 ? 18.804 5.225 25.002 1.00 57.59 101 MET A CA 1
ATOM 817 C C . MET A 1 101 ? 17.599 6.178 25.042 1.00 57.59 101 MET A C 1
ATOM 819 O O . MET A 1 101 ? 16.464 5.700 25.040 1.00 57.59 101 MET A O 1
ATOM 823 N N . LYS A 1 102 ? 17.800 7.502 25.052 1.00 61.25 102 LYS A N 1
ATOM 824 C CA . LYS A 1 102 ? 16.692 8.470 25.031 1.00 61.25 102 LYS A CA 1
ATOM 825 C C . LYS A 1 102 ? 16.054 8.603 23.650 1.00 61.25 102 LYS A C 1
ATOM 827 O O . LYS A 1 102 ? 14.886 8.962 23.555 1.00 61.25 102 LYS A O 1
ATOM 832 N N . PHE A 1 103 ? 16.769 8.263 22.576 1.00 63.72 103 PHE A N 1
ATOM 833 C CA . PHE A 1 103 ? 16.195 8.288 21.227 1.00 63.72 103 PHE A CA 1
ATOM 834 C C . PHE A 1 103 ? 15.112 7.209 21.054 1.00 63.72 103 PHE A C 1
ATOM 836 O O . PHE A 1 103 ? 14.109 7.426 20.376 1.00 63.72 103 PHE A O 1
ATOM 843 N N . LEU A 1 104 ? 15.272 6.069 21.739 1.00 58.41 104 LEU A N 1
ATOM 844 C CA . LEU A 1 104 ? 14.286 4.988 21.747 1.00 58.41 104 LEU A CA 1
ATOM 845 C C . LEU A 1 104 ? 13.004 5.388 22.498 1.00 58.41 104 LEU A C 1
ATOM 847 O O . LEU A 1 104 ? 11.916 5.021 22.065 1.00 58.41 104 LEU A O 1
ATOM 851 N N . SER A 1 105 ? 13.117 6.172 23.582 1.00 60.84 105 SER A N 1
ATOM 852 C CA . SER A 1 105 ? 11.940 6.665 24.312 1.00 60.84 105 SER A CA 1
ATOM 853 C C . SER A 1 105 ? 11.198 7.752 23.537 1.00 60.84 105 SER A C 1
ATOM 855 O O . SER A 1 105 ? 9.973 7.755 23.540 1.00 60.84 105 SER A O 1
ATOM 857 N N . LEU A 1 106 ? 11.925 8.620 22.821 1.00 62.69 106 LEU A N 1
ATOM 858 C CA . LEU A 1 106 ? 11.330 9.670 21.990 1.00 62.69 106 LEU A CA 1
ATOM 859 C C . LEU A 1 106 ? 10.531 9.081 20.815 1.00 62.69 106 LEU A C 1
ATOM 861 O O . LEU A 1 106 ? 9.439 9.542 20.503 1.00 62.69 106 LEU A O 1
ATOM 865 N N . PHE A 1 107 ? 11.043 8.009 20.199 1.00 64.25 107 PHE A N 1
ATOM 866 C CA . PHE A 1 107 ? 10.337 7.316 19.119 1.00 64.25 107 PHE A CA 1
ATOM 867 C C . PHE A 1 107 ? 9.079 6.587 19.619 1.00 64.25 107 PHE A C 1
ATOM 869 O O . PHE A 1 107 ? 8.103 6.452 18.887 1.00 64.25 107 PHE A O 1
ATOM 876 N N . GLN A 1 108 ? 9.082 6.139 20.877 1.00 61.84 108 GLN A N 1
ATOM 877 C CA . GLN A 1 108 ? 7.942 5.470 21.504 1.00 61.84 108 GLN A CA 1
ATOM 878 C C . GLN A 1 108 ? 6.848 6.462 21.944 1.00 61.84 108 GLN A C 1
ATOM 880 O O . GLN A 1 108 ? 5.668 6.118 21.902 1.00 61.84 108 GLN A O 1
ATOM 885 N N . GLU A 1 109 ? 7.214 7.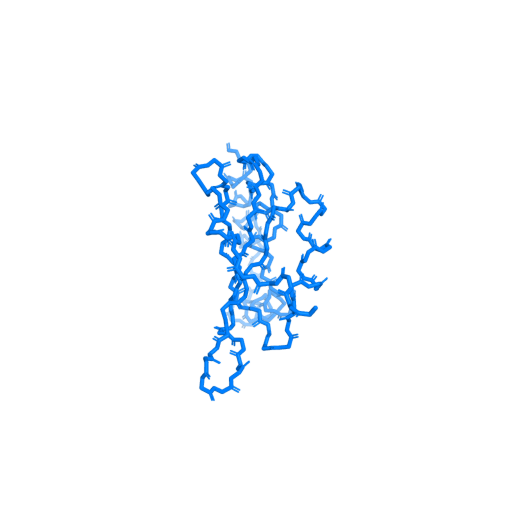701 22.295 1.00 63.22 109 GLU A N 1
ATOM 886 C CA . GLU A 1 109 ? 6.271 8.808 22.530 1.00 63.22 109 GLU A CA 1
ATOM 887 C C . GLU A 1 109 ? 5.597 9.293 21.241 1.00 63.22 109 GLU A C 1
ATOM 889 O O . GLU A 1 109 ? 4.377 9.452 21.219 1.00 63.22 109 GLU A O 1
ATOM 894 N N . GLU A 1 110 ? 6.355 9.455 20.154 1.00 60.16 110 GLU A N 1
ATOM 895 C CA . GLU A 1 110 ? 5.804 9.801 18.834 1.00 60.16 110 GLU A CA 1
ATOM 896 C C . GLU A 1 110 ? 4.827 8.726 18.328 1.00 60.16 110 GLU A C 1
ATOM 898 O O . GLU A 1 110 ? 3.749 9.042 17.824 1.00 60.16 110 GLU A O 1
ATOM 903 N N . LEU A 1 111 ? 5.143 7.443 18.545 1.00 56.72 111 LEU A N 1
ATOM 904 C CA . LEU A 1 111 ? 4.250 6.343 18.167 1.00 56.72 111 LEU A CA 1
ATOM 905 C C . LEU A 1 111 ? 2.961 6.310 19.009 1.00 56.72 111 LEU A C 1
ATOM 907 O O . LEU A 1 111 ? 1.912 5.925 18.504 1.00 56.72 111 LEU A O 1
ATOM 911 N N . SER A 1 112 ? 3.034 6.737 20.274 1.00 57.97 112 SER A N 1
ATOM 912 C CA . SER A 1 112 ? 1.887 6.831 21.189 1.00 57.97 112 SER A CA 1
ATOM 913 C C . SER A 1 112 ? 0.970 8.018 20.860 1.00 57.97 112 SER A C 1
ATOM 915 O O . SER A 1 112 ? -0.248 7.917 20.995 1.00 57.97 112 SER A O 1
ATOM 917 N N . MET A 1 113 ? 1.526 9.139 20.378 1.00 56.03 113 MET A N 1
ATOM 918 C CA . MET A 1 113 ? 0.733 10.295 19.933 1.00 56.03 113 MET A CA 1
ATOM 919 C C . MET A 1 113 ? 0.030 10.075 18.590 1.00 56.03 113 MET A C 1
ATOM 921 O O . MET A 1 113 ? -0.992 10.708 18.347 1.00 56.03 113 MET A O 1
ATOM 925 N N . ALA A 1 114 ? 0.523 9.168 17.747 1.00 48.09 114 ALA A N 1
ATOM 926 C CA . ALA A 1 114 ? -0.137 8.803 16.494 1.00 48.09 114 ALA A CA 1
ATOM 927 C C . ALA A 1 114 ? -1.351 7.864 16.680 1.00 48.09 114 ALA A C 1
ATOM 929 O O . ALA A 1 114 ? -2.127 7.687 15.743 1.00 48.09 114 ALA A O 1
ATOM 930 N N . GLU A 1 115 ? -1.527 7.267 17.867 1.00 50.91 115 GLU A N 1
ATOM 931 C CA . GLU A 1 115 ? -2.632 6.344 18.187 1.00 50.91 115 GLU A CA 1
ATOM 932 C C . GLU A 1 115 ? -3.791 7.024 18.952 1.00 50.91 115 GLU A C 1
ATOM 934 O O . GLU A 1 115 ? -4.714 6.350 19.417 1.00 50.91 115 GLU A O 1
ATOM 939 N N . LYS A 1 116 ? -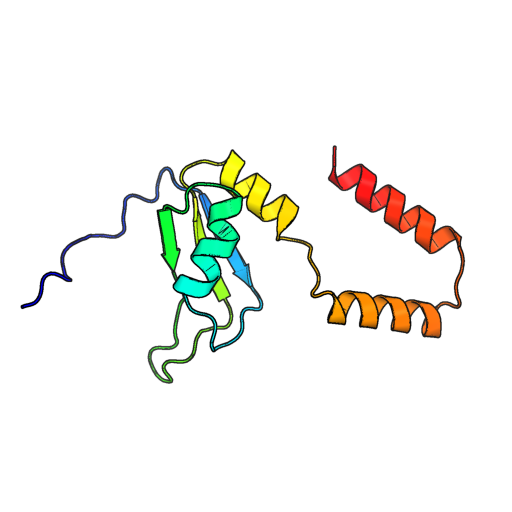3.773 8.357 19.091 1.00 42.31 116 LYS A N 1
ATOM 940 C CA . LYS A 1 116 ? -4.809 9.132 19.790 1.00 42.31 116 LYS A CA 1
ATOM 941 C C . LYS A 1 116 ? -5.440 10.192 18.895 1.00 42.31 116 LYS A C 1
ATOM 943 O O . LYS A 1 116 ? -6.678 10.350 18.999 1.00 42.31 116 LYS A O 1
#

InterPro domains:
  IPR000504 RNA recognition motif domain [PF00076] (18-81)
  IPR000504 RNA recognition motif domain [PS50102] (16-80)
  IPR000504 RNA recognition motif domain [SM00360] (17-92)
  IPR012677 Nucleotide-binding alpha-beta plait domain superfamily [G3DSA:3.30.70.330] (4-85)
  IPR035979 RNA-binding domain superfamily [SSF54928] (9-81)
  IPR051106 RNA-binding and splicing regulatory protein [PTHR48028] (1-80)

Foldseek 3Di:
DDPPDDDDPPPCVQKDKDKFAQAAQPDDPVNVCVVLVVLADWPDKAFDADPVPRTTPRMIITIHNDPNSVVSSCVVPPPPPPVVNVVVVVVVCCVPVPDDVVVVVVVVVVVVVVVD

Radius of gyration: 18.91 Å; chains: 1; bounding box: 46×22×53 Å

pLDDT: mean 71.36, std 13.51, range [40.12, 88.75]

Secondary structure (DSSP, 8-state):
----S--PSP--TT-EEEEEES--TT--HHHHHHHHTTTS-EEEEE--B-TTT--B-SEEEEEESSHHHHHHHHHHHTT---HHHHHHHHHHHHHHH---HHHHHHHHHHHHHTT-